Protein AF-F0YSE2-F1 (afdb_monomer_lite)

pLDDT: mean 87.7, std 8.26, range [63.91, 96.5]

Radius of gyration: 26.23 Å; chains: 1; bounding box: 44×44×68 Å

Structure (mmCIF, N/CA/C/O backbone):
data_AF-F0YSE2-F1
#
_entry.id   AF-F0YSE2-F1
#
loop_
_atom_site.group_PDB
_atom_site.id
_atom_site.type_symbol
_atom_site.label_atom_id
_atom_site.label_alt_id
_atom_site.label_comp_id
_atom_site.label_asym_id
_atom_site.label_entity_id
_atom_site.label_seq_id
_atom_site.pdbx_PDB_ins_code
_atom_site.Cartn_x
_atom_site.Cartn_y
_atom_site.Cartn_z
_atom_site.occupancy
_atom_site.B_iso_or_equiv
_atom_site.auth_seq_id
_atom_site.auth_comp_id
_atom_site.auth_asym_id
_atom_site.auth_atom_id
_atom_site.pdbx_PDB_model_n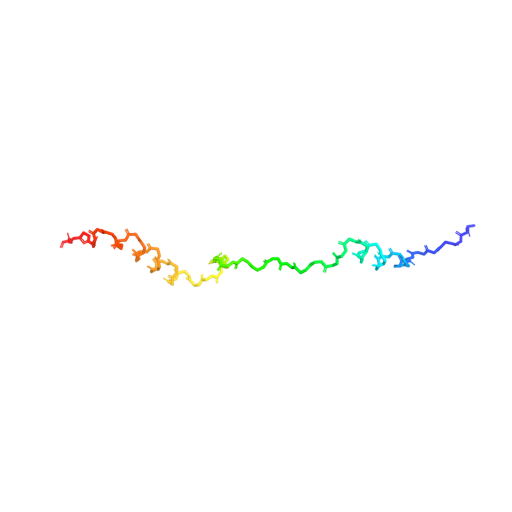um
ATOM 1 N N . MET A 1 1 ? 13.281 -31.501 -36.542 1.00 76.44 1 MET A N 1
ATOM 2 C CA . MET A 1 1 ? 12.747 -30.753 -35.381 1.00 76.44 1 MET A CA 1
ATOM 3 C C . MET A 1 1 ? 13.635 -29.543 -35.135 1.00 76.44 1 MET A C 1
ATOM 5 O O . MET A 1 1 ? 14.799 -29.721 -34.801 1.00 76.44 1 MET A O 1
ATOM 9 N N . VAL A 1 2 ? 13.135 -28.331 -35.378 1.00 82.38 2 VAL A N 1
ATOM 10 C CA . VAL A 1 2 ? 13.926 -27.098 -35.222 1.00 82.38 2 VAL A CA 1
ATOM 11 C C . VAL A 1 2 ? 13.751 -26.567 -33.802 1.00 82.38 2 VAL A C 1
ATOM 13 O O . VAL A 1 2 ? 12.628 -26.417 -33.327 1.00 82.38 2 VAL A O 1
ATOM 16 N N . LYS A 1 3 ? 14.863 -26.316 -33.104 1.00 90.00 3 LYS A N 1
ATOM 17 C CA . LYS A 1 3 ? 14.846 -25.751 -31.749 1.00 90.00 3 LYS A CA 1
ATOM 18 C C . LYS A 1 3 ? 14.585 -24.246 -31.826 1.00 90.00 3 LYS A C 1
ATOM 20 O O . LYS A 1 3 ? 15.234 -23.547 -32.597 1.00 90.00 3 LYS A O 1
ATOM 25 N N . GLN A 1 4 ? 13.663 -23.756 -31.002 1.00 92.38 4 GLN A N 1
ATOM 26 C CA . GLN A 1 4 ? 13.350 -22.333 -30.856 1.00 92.38 4 GLN A CA 1
ATOM 27 C C . GLN A 1 4 ? 13.762 -21.814 -29.473 1.00 92.38 4 GLN A C 1
ATOM 29 O O . GLN A 1 4 ? 14.090 -22.585 -28.571 1.00 92.38 4 GLN A O 1
ATOM 34 N N . LYS A 1 5 ? 13.771 -20.490 -29.304 1.00 92.81 5 LYS A N 1
ATOM 35 C CA . LYS A 1 5 ? 14.092 -19.856 -28.022 1.00 92.81 5 LYS A CA 1
ATOM 36 C C . LYS A 1 5 ? 12.911 -19.987 -27.059 1.00 92.81 5 LYS A C 1
ATOM 38 O O . LYS A 1 5 ? 11.827 -19.498 -27.350 1.00 92.81 5 LYS A O 1
ATOM 43 N N . ASN A 1 6 ? 13.154 -20.557 -25.882 1.00 91.06 6 ASN A N 1
ATOM 44 C CA . ASN A 1 6 ? 12.091 -20.874 -24.922 1.00 91.06 6 ASN A CA 1
ATOM 45 C C . ASN A 1 6 ? 11.694 -19.697 -24.001 1.00 91.06 6 ASN A C 1
ATOM 47 O O . ASN A 1 6 ? 10.625 -19.730 -23.401 1.00 91.06 6 ASN A O 1
ATOM 51 N N . HIS A 1 7 ? 12.520 -18.646 -23.868 1.00 94.56 7 HIS A N 1
ATOM 52 C CA . HIS A 1 7 ? 12.222 -17.510 -22.980 1.00 94.56 7 HIS A CA 1
ATOM 53 C C . HIS A 1 7 ? 12.939 -16.205 -23.375 1.00 94.56 7 HIS A C 1
ATOM 55 O O . HIS A 1 7 ? 14.108 -16.223 -23.766 1.00 94.56 7 HIS A O 1
ATOM 61 N N . THR A 1 8 ? 12.274 -15.045 -23.236 1.00 92.62 8 THR A N 1
ATOM 62 C CA . THR A 1 8 ? 12.927 -13.726 -23.336 1.00 92.62 8 THR A CA 1
ATOM 63 C C . THR A 1 8 ? 12.174 -12.596 -22.616 1.00 92.62 8 THR A C 1
ATOM 65 O O . THR A 1 8 ? 10.960 -12.445 -22.752 1.00 92.62 8 THR A O 1
ATOM 68 N N . ALA A 1 9 ? 12.924 -11.731 -21.924 1.00 93.12 9 ALA A N 1
ATOM 69 C CA . ALA A 1 9 ? 12.433 -10.482 -21.334 1.00 93.12 9 ALA A CA 1
ATOM 70 C C . ALA A 1 9 ? 12.826 -9.217 -22.138 1.00 93.12 9 ALA A C 1
ATOM 72 O O . ALA A 1 9 ? 12.693 -8.103 -21.639 1.00 93.12 9 ALA A O 1
ATOM 73 N N . ARG A 1 10 ? 13.277 -9.369 -23.397 1.00 95.94 10 ARG A N 1
ATOM 74 C CA . ARG A 1 10 ? 13.978 -8.327 -24.185 1.00 95.94 10 ARG A CA 1
ATOM 75 C C . ARG A 1 10 ? 13.269 -6.969 -24.274 1.00 95.94 10 ARG A C 1
ATOM 77 O O . ARG A 1 10 ? 13.937 -5.950 -24.322 1.00 95.94 10 ARG A O 1
ATOM 84 N N . ASN A 1 11 ? 11.939 -6.951 -24.318 1.00 95.38 11 ASN A N 1
ATOM 85 C CA . ASN A 1 11 ? 11.148 -5.722 -24.466 1.00 95.38 11 ASN A CA 1
ATOM 86 C C . ASN A 1 11 ? 10.145 -5.526 -23.313 1.00 95.38 11 ASN A C 1
ATOM 88 O O . ASN A 1 11 ? 9.106 -4.893 -23.479 1.00 95.38 11 ASN A O 1
ATOM 92 N N . LYS A 1 12 ? 10.373 -6.164 -22.161 1.00 94.88 12 LYS A N 1
ATOM 93 C CA . LYS A 1 12 ? 9.455 -6.057 -21.015 1.00 94.88 12 LYS A CA 1
ATOM 94 C C . LYS A 1 12 ? 9.627 -4.704 -20.333 1.00 94.88 12 LYS A C 1
ATOM 96 O O . LYS A 1 12 ? 8.693 -3.907 -20.316 1.00 94.88 12 LYS A O 1
ATOM 101 N N . THR A 1 13 ? 10.864 -4.409 -19.949 1.00 94.75 13 THR A N 1
ATOM 102 C CA . THR A 1 13 ? 11.265 -3.172 -19.274 1.00 94.75 13 THR A CA 1
ATOM 103 C C . THR A 1 13 ? 10.895 -1.932 -20.084 1.00 94.75 13 THR A C 1
ATOM 105 O O . THR A 1 13 ? 10.257 -1.031 -19.555 1.00 94.75 13 THR A O 1
ATOM 108 N N . VAL A 1 14 ? 11.203 -1.899 -21.381 1.00 96.44 14 VAL A N 1
ATOM 109 C CA . VAL A 1 14 ? 10.891 -0.755 -22.258 1.00 96.44 14 VAL A CA 1
ATOM 110 C C . VAL A 1 14 ? 9.384 -0.470 -22.302 1.00 96.44 14 VAL A C 1
ATOM 112 O O . VAL A 1 14 ? 8.969 0.678 -22.171 1.00 96.44 14 VAL A O 1
ATOM 115 N N . LYS A 1 15 ? 8.537 -1.503 -22.405 1.00 95.62 15 LYS A N 1
ATOM 116 C CA . LYS A 1 15 ? 7.071 -1.340 -22.426 1.00 95.62 15 LYS A CA 1
ATOM 117 C C . LYS A 1 15 ? 6.477 -0.936 -21.076 1.00 95.62 15 LYS A C 1
ATOM 119 O O . LYS A 1 15 ? 5.436 -0.278 -21.047 1.00 95.62 15 LYS A O 1
ATOM 124 N N . GLU A 1 16 ? 7.092 -1.362 -19.978 1.00 95.69 16 GLU A N 1
ATOM 125 C CA . GLU A 1 16 ? 6.700 -0.972 -18.618 1.00 95.69 16 GLU A CA 1
ATOM 126 C C . GLU A 1 16 ? 7.065 0.491 -18.348 1.00 95.69 16 GLU A C 1
ATOM 128 O O . GLU A 1 16 ? 6.240 1.256 -17.850 1.00 95.69 16 GLU A O 1
ATOM 133 N N . HIS A 1 17 ? 8.255 0.918 -18.775 1.00 96.50 17 HIS A N 1
ATOM 134 C CA . HI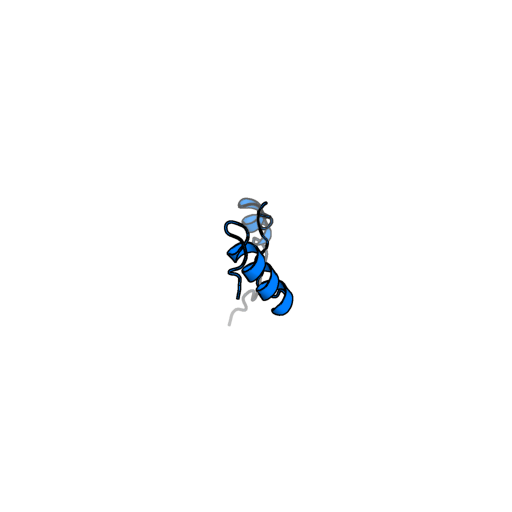S A 1 17 ? 8.706 2.302 -18.633 1.00 96.50 17 HIS A CA 1
ATOM 135 C C . HIS A 1 17 ? 7.995 3.260 -19.596 1.00 96.50 17 HIS A C 1
ATOM 137 O O . HIS A 1 17 ? 7.746 4.397 -19.209 1.00 96.50 17 HIS A O 1
ATOM 143 N N . ALA A 1 18 ? 7.566 2.807 -20.782 1.00 96.38 18 ALA A N 1
ATOM 144 C CA . ALA A 1 18 ? 6.759 3.612 -21.707 1.00 96.38 18 ALA A CA 1
ATOM 145 C C . ALA A 1 18 ? 5.422 4.074 -21.092 1.00 96.38 18 ALA A C 1
ATOM 147 O O . ALA A 1 18 ? 4.947 5.165 -21.387 1.00 96.38 18 ALA A O 1
ATOM 148 N N . ARG A 1 19 ? 4.824 3.263 -20.207 1.00 91.38 19 ARG A N 1
ATOM 149 C CA . ARG A 1 19 ? 3.629 3.642 -19.421 1.00 91.38 19 ARG A CA 1
ATOM 150 C C . ARG A 1 19 ? 3.981 4.396 -18.133 1.00 91.38 19 ARG A C 1
ATOM 152 O O . ARG A 1 19 ? 3.128 5.050 -17.535 1.00 91.38 19 ARG A O 1
ATOM 159 N N . GLY A 1 20 ? 5.239 4.304 -17.716 1.00 95.19 20 GLY A N 1
ATOM 160 C CA . GLY A 1 20 ? 5.747 4.779 -16.440 1.00 95.19 20 GLY A CA 1
ATOM 161 C C . GLY A 1 20 ? 5.367 3.843 -15.295 1.00 95.19 20 GLY A C 1
ATOM 162 O O . GLY A 1 20 ? 4.192 3.589 -15.035 1.00 95.19 20 GLY A O 1
ATOM 163 N N . ILE A 1 21 ? 6.367 3.377 -14.548 1.00 95.12 21 ILE A N 1
ATOM 164 C CA . ILE A 1 21 ? 6.154 2.568 -13.344 1.00 95.12 21 ILE A CA 1
ATOM 165 C C . ILE A 1 21 ? 5.671 3.498 -12.224 1.00 95.12 21 ILE A C 1
ATOM 167 O O . ILE A 1 21 ? 6.455 4.190 -11.574 1.00 95.12 21 ILE A O 1
ATOM 171 N N . LYS A 1 22 ? 4.352 3.570 -12.028 1.00 93.94 22 LYS A N 1
ATOM 172 C CA . LYS A 1 22 ? 3.741 4.414 -10.993 1.00 93.94 22 LYS A CA 1
ATOM 173 C C . LYS A 1 22 ? 3.712 3.679 -9.653 1.00 93.94 22 LYS A C 1
ATOM 175 O O . LYS A 1 22 ? 3.320 2.518 -9.579 1.00 93.94 22 LYS A O 1
ATOM 180 N N . LYS A 1 23 ? 4.091 4.374 -8.575 1.00 91.69 23 LYS A N 1
ATOM 181 C CA . LYS A 1 23 ? 3.912 3.868 -7.205 1.00 91.69 23 LYS A CA 1
ATOM 182 C C . LYS A 1 23 ? 2.421 3.819 -6.862 1.00 91.69 23 LYS A C 1
ATOM 184 O O . LYS A 1 23 ? 1.646 4.646 -7.345 1.00 91.69 23 LYS A O 1
ATOM 189 N N . ALA A 1 24 ? 2.031 2.889 -5.992 1.00 90.06 24 ALA A N 1
ATOM 190 C CA . ALA A 1 24 ? 0.675 2.855 -5.456 1.00 90.06 24 ALA A CA 1
ATOM 191 C C . ALA A 1 24 ? 0.330 4.189 -4.771 1.00 90.06 24 ALA A C 1
ATOM 193 O O . ALA A 1 24 ? 1.158 4.788 -4.076 1.00 90.06 24 ALA A O 1
ATOM 194 N N . ARG A 1 25 ? -0.902 4.665 -4.974 1.00 88.56 25 ARG A N 1
ATOM 195 C CA . ARG A 1 25 ? -1.368 5.925 -4.387 1.00 88.56 25 ARG A CA 1
ATOM 196 C C . ARG A 1 25 ? -1.464 5.786 -2.866 1.00 88.56 25 ARG A C 1
ATOM 198 O O . ARG A 1 25 ? -2.093 4.854 -2.377 1.00 88.56 25 ARG A O 1
ATOM 205 N N . ARG A 1 26 ? -0.905 6.749 -2.128 1.00 85.62 26 ARG A N 1
ATOM 206 C CA . ARG A 1 26 ? -1.054 6.869 -0.667 1.00 85.62 26 ARG A CA 1
ATOM 207 C C . ARG A 1 26 ? -2.199 7.851 -0.362 1.00 85.62 26 ARG A C 1
ATOM 209 O O . ARG A 1 26 ? -1.991 9.053 -0.531 1.00 85.62 26 ARG A O 1
ATOM 216 N N . PRO A 1 27 ? -3.416 7.391 -0.013 1.00 87.06 27 PRO A N 1
ATOM 217 C CA . PRO A 1 27 ? -4.522 8.292 0.315 1.00 87.06 27 PRO A CA 1
ATOM 218 C C . PRO A 1 27 ? -4.261 9.042 1.633 1.00 87.06 27 PRO A C 1
ATOM 220 O O . PRO A 1 27 ? -3.607 8.513 2.528 1.00 87.06 27 PRO A O 1
ATOM 223 N N . ARG A 1 28 ? -4.778 10.278 1.748 1.00 81.81 28 ARG A N 1
ATOM 224 C CA . ARG A 1 28 ? -4.647 11.122 2.956 1.00 81.81 28 ARG A CA 1
ATOM 225 C C . ARG A 1 28 ? -5.500 10.637 4.132 1.00 81.81 28 ARG A C 1
ATOM 227 O O . ARG A 1 28 ? -5.069 10.764 5.271 1.00 81.81 28 ARG A O 1
ATOM 234 N N . HIS A 1 29 ? -6.682 10.083 3.863 1.00 75.25 29 HIS A N 1
ATOM 235 C CA . HIS A 1 29 ? -7.574 9.553 4.892 1.00 75.25 29 HIS A CA 1
ATOM 236 C C . HIS A 1 29 ? -7.684 8.030 4.777 1.00 75.25 29 HIS A C 1
ATOM 238 O O . HIS A 1 29 ? -7.949 7.501 3.700 1.00 75.25 29 HIS A O 1
ATOM 244 N N . GLU A 1 30 ? -7.415 7.404 5.926 1.00 63.91 30 GLU A N 1
ATOM 245 C CA . GLU A 1 30 ? -7.471 5.993 6.322 1.00 63.91 30 GLU A CA 1
ATOM 246 C C . GLU A 1 30 ? -6.862 4.964 5.353 1.00 63.91 30 GLU A C 1
ATOM 248 O O . GLU A 1 30 ? -7.463 4.521 4.375 1.00 63.91 30 GLU A O 1
ATOM 253 N N . LEU A 1 31 ? -5.677 4.466 5.737 1.00 70.12 31 LEU A N 1
ATOM 254 C CA . LEU A 1 31 ? -5.360 3.057 5.515 1.00 70.12 31 LEU A CA 1
ATOM 255 C C . LEU A 1 31 ? -6.550 2.214 5.993 1.00 70.12 31 LEU A C 1
ATOM 257 O O . LEU A 1 31 ? -7.144 2.505 7.032 1.00 70.12 31 LEU A O 1
ATOM 261 N N . SER A 1 32 ? -6.878 1.159 5.250 1.00 80.62 32 SER A N 1
ATOM 262 C CA . SER A 1 32 ? -7.918 0.223 5.666 1.00 80.62 32 SER A CA 1
ATOM 263 C C . SER A 1 32 ? -7.649 -0.263 7.093 1.00 80.62 32 SER A C 1
ATOM 265 O O . SER A 1 32 ? -6.564 -0.752 7.388 1.00 80.62 32 SER A O 1
ATOM 267 N N . LEU A 1 33 ? -8.656 -0.182 7.964 1.00 85.81 33 LEU A N 1
ATOM 268 C CA . LEU A 1 33 ? -8.596 -0.706 9.334 1.00 85.81 33 LEU A CA 1
ATOM 269 C C . LEU A 1 33 ? -8.662 -2.250 9.383 1.00 85.81 33 LEU A C 1
ATOM 271 O O . LEU A 1 33 ? -8.812 -2.848 10.451 1.00 85.81 33 LEU A O 1
ATOM 275 N N . LYS A 1 34 ? -8.598 -2.910 8.220 1.00 86.81 34 LYS A N 1
ATOM 276 C CA . LYS A 1 34 ? -8.579 -4.365 8.087 1.00 86.81 34 LYS A CA 1
ATOM 277 C C . LYS A 1 34 ? -7.273 -4.907 8.674 1.00 86.81 34 LYS A C 1
ATOM 279 O O . LYS A 1 34 ? -6.195 -4.510 8.250 1.00 86.81 34 LYS A O 1
ATOM 284 N N . GLY A 1 35 ? -7.385 -5.830 9.629 1.00 88.94 35 GLY A N 1
ATOM 285 C CA . GLY A 1 35 ? -6.238 -6.419 10.334 1.00 88.94 35 GLY A CA 1
ATOM 286 C C . GLY A 1 35 ? -5.851 -5.709 11.635 1.00 88.94 35 GLY A C 1
ATOM 287 O O . GLY A 1 35 ? -4.909 -6.138 12.291 1.00 88.94 35 GLY A O 1
ATOM 288 N N . ILE A 1 36 ? -6.576 -4.659 12.036 1.00 90.31 36 ILE A N 1
ATOM 289 C CA . ILE A 1 36 ? -6.424 -4.055 13.367 1.00 90.31 36 ILE A CA 1
ATOM 290 C C . ILE A 1 36 ? -7.079 -4.951 14.423 1.00 90.31 36 ILE A C 1
ATOM 292 O O . ILE A 1 36 ? -8.078 -5.619 14.150 1.00 90.31 36 ILE A O 1
ATOM 296 N N . ASP A 1 37 ? -6.527 -4.928 15.637 1.00 93.81 37 ASP A N 1
ATOM 297 C CA . ASP A 1 37 ? -7.058 -5.637 16.798 1.00 93.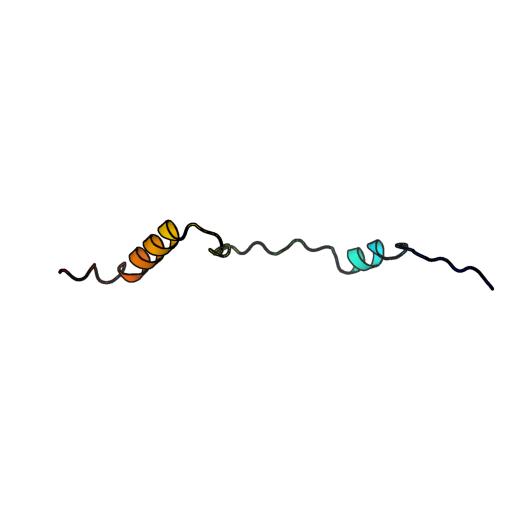81 37 ASP A CA 1
ATOM 298 C C . ASP A 1 37 ? -8.584 -5.422 16.974 1.00 93.81 37 ASP A C 1
ATOM 300 O O . ASP A 1 37 ? -9.063 -4.280 17.070 1.00 93.81 37 ASP A O 1
ATOM 304 N N . PRO A 1 38 ? -9.375 -6.509 17.064 1.00 94.00 38 PRO A N 1
ATOM 305 C CA . PRO A 1 38 ? -10.815 -6.427 17.267 1.00 94.00 38 PRO A CA 1
ATOM 306 C C . PRO A 1 38 ? -11.240 -5.662 18.528 1.00 94.00 38 PRO A C 1
ATOM 308 O O . PRO A 1 38 ? -12.343 -5.106 18.551 1.00 94.00 38 PRO A O 1
ATOM 311 N N . LYS A 1 39 ? -10.431 -5.622 19.598 1.00 95.31 39 LYS A N 1
ATOM 312 C CA . LYS A 1 39 ? -10.767 -4.850 20.811 1.00 95.31 39 LYS A CA 1
ATOM 313 C C . LYS A 1 39 ? -10.650 -3.345 20.543 1.00 95.31 39 LYS A C 1
ATOM 315 O O . LYS A 1 39 ? -11.609 -2.618 20.819 1.00 95.31 39 LYS A O 1
ATOM 320 N N . ALA A 1 40 ? -9.566 -2.895 19.915 1.00 91.00 40 ALA A N 1
ATOM 321 C CA . ALA A 1 40 ? -9.405 -1.505 19.483 1.00 91.00 40 ALA A CA 1
ATOM 322 C C . ALA A 1 40 ? -10.510 -1.061 18.502 1.00 91.00 40 ALA A C 1
ATOM 324 O O . ALA A 1 40 ? -11.077 0.026 18.652 1.00 91.00 40 ALA A O 1
ATOM 325 N N . LEU A 1 41 ? -10.890 -1.919 17.545 1.00 92.50 41 LEU A N 1
ATOM 326 C CA . LEU A 1 41 ? -11.972 -1.621 16.597 1.00 92.50 41 LEU A CA 1
ATOM 327 C C . LEU A 1 41 ? -13.337 -1.483 17.274 1.00 92.50 41 LEU A C 1
ATOM 329 O O . LEU A 1 41 ? -14.101 -0.579 16.927 1.00 92.50 41 LEU A O 1
ATOM 333 N N . ARG A 1 42 ? -13.655 -2.354 18.237 1.00 92.75 42 ARG A N 1
ATOM 334 C CA . ARG A 1 42 ? -14.907 -2.266 19.004 1.00 92.75 42 ARG A CA 1
ATOM 335 C C . ARG A 1 42 ? -14.980 -0.972 19.806 1.00 92.75 42 ARG A C 1
ATOM 337 O O . ARG A 1 42 ? -16.010 -0.304 19.753 1.00 92.75 42 ARG A O 1
ATOM 344 N N . ASN A 1 43 ? -13.887 -0.594 20.470 1.00 91.75 43 ASN A N 1
ATOM 345 C CA . ASN A 1 43 ? -13.825 0.657 21.219 1.00 91.75 43 ASN A CA 1
ATOM 346 C C . ASN A 1 43 ? -14.012 1.870 20.298 1.00 91.75 43 ASN A C 1
ATOM 348 O O . ASN A 1 43 ? -14.914 2.671 20.518 1.00 91.75 43 ASN A O 1
ATOM 352 N N . ARG A 1 44 ? -13.256 1.949 19.192 1.00 90.62 44 ARG A N 1
ATOM 353 C CA . ARG A 1 44 ? -13.383 3.043 18.214 1.00 90.62 44 ARG A CA 1
ATOM 354 C C . ARG A 1 44 ? -14.809 3.173 17.672 1.00 90.62 44 ARG A C 1
ATOM 356 O O . ARG A 1 44 ? -15.331 4.282 17.593 1.00 90.62 44 ARG A O 1
ATOM 363 N N . LYS A 1 45 ? -15.454 2.053 17.317 1.00 90.81 45 LYS A N 1
ATOM 364 C CA . LYS A 1 45 ? -16.856 2.040 16.861 1.00 90.81 45 LYS A CA 1
ATOM 365 C C . LYS A 1 45 ? -17.803 2.567 1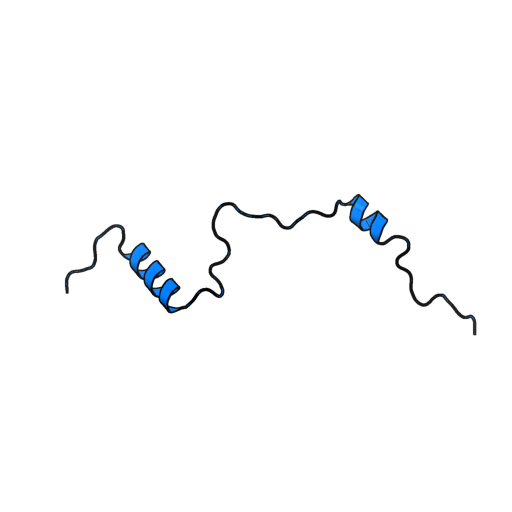7.936 1.00 90.81 45 LYS A C 1
ATOM 367 O O . LYS A 1 45 ? -18.683 3.362 17.621 1.00 90.81 45 LYS A O 1
ATOM 372 N N . PHE A 1 46 ? -17.624 2.143 19.184 1.00 89.81 46 PHE A N 1
ATOM 373 C CA . PHE A 1 46 ? -18.443 2.603 20.301 1.00 89.81 46 PHE A CA 1
ATOM 374 C C . PHE A 1 46 ? -18.268 4.1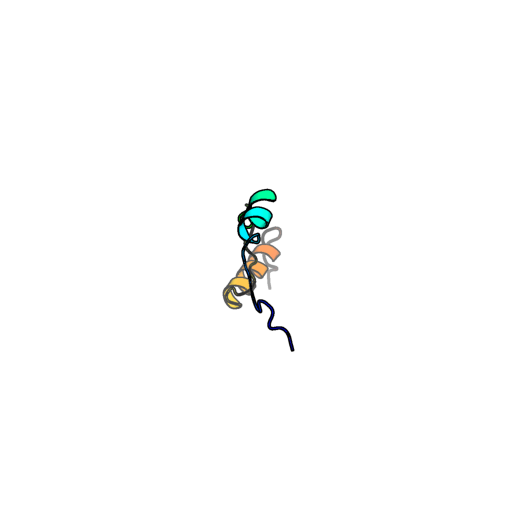06 20.562 1.00 89.81 46 PHE A C 1
ATOM 376 O O . PHE A 1 46 ? -19.266 4.814 20.677 1.00 89.81 46 PHE A O 1
ATOM 383 N N . SER A 1 47 ? -17.029 4.610 20.576 1.00 88.75 47 SER A N 1
ATOM 384 C CA . SER A 1 47 ? -16.732 6.036 20.760 1.00 88.75 47 SER A CA 1
ATOM 385 C C . SER A 1 47 ? -17.345 6.896 19.656 1.00 88.75 47 SER A C 1
ATOM 387 O O . SER A 1 47 ? -18.003 7.888 19.948 1.00 88.75 47 SER A O 1
ATOM 389 N N . LEU A 1 48 ? -17.195 6.495 18.388 1.00 89.31 48 LEU A N 1
ATOM 390 C CA . LEU A 1 48 ? -17.793 7.218 17.260 1.00 89.31 48 LEU A CA 1
ATOM 391 C C . LEU A 1 48 ? -19.327 7.207 17.313 1.00 89.31 48 LEU A C 1
ATOM 393 O O . LEU A 1 48 ? -19.951 8.204 16.953 1.00 89.31 48 LEU 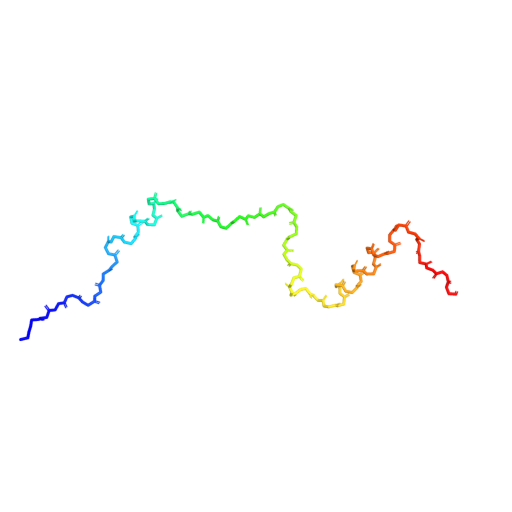A O 1
ATOM 397 N N . ARG A 1 49 ? -19.932 6.108 17.784 1.00 88.69 49 ARG A N 1
ATOM 398 C CA . ARG A 1 49 ? -21.391 5.949 17.879 1.00 88.69 49 ARG A CA 1
ATOM 399 C C . ARG A 1 49 ? -22.036 6.930 18.860 1.00 88.69 49 ARG A C 1
ATOM 401 O O . ARG A 1 49 ? -23.123 7.415 18.576 1.00 88.69 49 ARG A O 1
ATOM 408 N N . TRP A 1 50 ? -21.383 7.231 19.981 1.00 87.56 50 TRP A N 1
ATOM 409 C CA . TRP A 1 50 ? -21.967 8.049 21.058 1.00 87.56 50 TRP A CA 1
ATOM 410 C C . TRP A 1 50 ? -21.337 9.435 21.211 1.00 87.56 50 TRP A C 1
ATOM 412 O O . TRP A 1 50 ? -21.620 10.135 22.177 1.00 87.56 50 TRP A O 1
ATOM 422 N N . ASN A 1 51 ? -20.519 9.864 20.248 1.00 85.38 51 ASN A N 1
ATOM 423 C CA . ASN A 1 51 ? -19.814 11.147 20.311 1.00 85.38 51 ASN A CA 1
ATOM 424 C C . ASN A 1 51 ? -20.756 12.373 20.283 1.00 85.38 51 ASN A C 1
ATOM 426 O O . ASN A 1 51 ? -20.383 13.450 20.723 1.00 85.38 51 ASN A O 1
ATOM 430 N N . LYS A 1 52 ? -21.978 12.231 19.748 1.00 80.25 52 LYS A N 1
ATOM 431 C CA . LYS A 1 52 ? -22.887 13.367 19.485 1.00 80.25 52 LYS A CA 1
ATOM 432 C C . LYS A 1 52 ? -24.058 13.521 20.460 1.00 80.25 52 LYS A C 1
ATOM 434 O O . LYS A 1 52 ? -24.689 14.567 20.446 1.00 80.25 52 LYS A O 1
ATOM 439 N N . GLY A 1 53 ? -24.383 12.499 21.249 1.00 75.06 53 GLY A N 1
ATOM 440 C CA . GLY A 1 53 ? -25.631 12.467 22.032 1.00 75.06 53 GLY A CA 1
ATOM 441 C C . GLY A 1 53 ? -25.486 11.926 23.450 1.00 75.06 53 GLY A C 1
ATOM 442 O O . GLY A 1 53 ? -26.492 11.667 24.098 1.00 75.06 53 GLY A O 1
ATOM 443 N N . GLY A 1 54 ? -24.249 11.733 23.919 1.00 73.50 54 GLY A N 1
ATOM 444 C CA . GLY A 1 54 ? -23.984 11.081 25.197 1.00 73.50 54 GLY A CA 1
ATOM 445 C C . GLY A 1 54 ? -24.336 9.592 25.181 1.00 73.50 54 GLY A C 1
ATOM 446 O O . GLY A 1 54 ? -24.991 9.072 24.276 1.00 73.50 54 GLY A O 1
ATOM 447 N N . ARG A 1 55 ? -23.841 8.866 26.182 1.00 75.75 55 ARG A N 1
ATOM 448 C CA . ARG A 1 55 ? -24.250 7.478 26.408 1.00 75.75 55 ARG A CA 1
ATOM 449 C C . ARG A 1 55 ? -25.643 7.510 27.052 1.00 75.75 55 ARG A C 1
ATOM 451 O O . ARG A 1 55 ? -25.811 8.295 27.982 1.00 75.75 55 ARG A O 1
ATOM 458 N N . PRO A 1 56 ? -26.611 6.680 26.623 1.00 73.62 56 PRO A N 1
ATOM 459 C CA . PRO A 1 56 ? -27.856 6.540 27.371 1.00 73.62 56 PRO A CA 1
ATOM 460 C C . PRO A 1 56 ? -27.516 6.146 28.813 1.00 73.62 56 PRO A C 1
ATOM 462 O O . PRO A 1 56 ? -26.740 5.205 29.025 1.00 73.62 56 PRO A O 1
ATOM 465 N N . SER A 1 57 ? -28.026 6.911 29.780 1.00 71.69 57 SER A N 1
ATOM 466 C CA . SER A 1 57 ? -27.962 6.543 31.190 1.00 71.69 57 SER A CA 1
ATOM 467 C C . SER A 1 57 ? -28.796 5.281 31.364 1.00 71.69 57 SER A C 1
ATOM 469 O O . SER A 1 57 ? -29.979 5.278 31.020 1.00 71.69 57 SER A O 1
ATOM 471 N N . VAL A 1 58 ? -28.148 4.210 31.814 1.00 65.75 58 VAL A N 1
ATOM 472 C CA . VAL A 1 58 ? -28.851 3.041 32.348 1.00 65.75 58 VAL A CA 1
ATOM 473 C C . VAL A 1 58 ? -29.344 3.404 33.737 1.00 65.75 58 VAL A C 1
ATOM 475 O O . VAL A 1 58 ? -28.542 4.043 34.457 1.00 65.75 58 VAL A O 1
#

Secondary structure (DSSP, 8-state):
---------TTHHHHHHHH--PPPP--SS----TTS-HHHHHHHHHHHHHTTT-PPP-

Sequence (58 aa):
MVKQKNHTARNKTVKEHARGIKKARRPRHELSLKGIDPKALRNRKFSLRWNKGGRPSV

InterPro domains:
  IPR002673 Large ribosomal subunit protein eL29 [PF01779] (3-43)
  IPR002673 Large ribosomal subunit protein eL29 [PTHR12884] (1-53)

Foldseek 3Di:
DDDDDPDDPPCVVVVDPVVNDDDDDDDPDDDPCPPPDPVVVVVVVVCVVQVPPHDPDD

Organism: Aureococcus anophagefferens (NCBI:txid44056)